Protein AF-A0A9D1K4B2-F1 (afdb_monomer)

pLDDT: mean 87.62, std 13.13, range [37.69, 97.94]

Mean predicted aligned error: 6.3 Å

Radius of gyration: 16.1 Å; Cα contacts (8 Å, |Δi|>4): 7; chains: 1; bounding box: 29×40×34 Å

Foldseek 3Di:
DDPVVCVVPDDDDDDDDPDQDDVVVVVVVVVVVLPDDDVPPPSPDDDDDDRDPVVVVVVVPPDDPPPD

Structure (mmCIF, N/CA/C/O backbone):
data_AF-A0A9D1K4B2-F1
#
_entry.id   AF-A0A9D1K4B2-F1
#
loop_
_atom_site.group_PDB
_atom_site.id
_atom_site.type_symbol
_atom_site.label_atom_id
_atom_site.label_alt_id
_atom_site.label_comp_id
_atom_site.label_asym_id
_atom_site.label_entity_id
_atom_site.label_seq_id
_atom_site.pdbx_PDB_ins_code
_atom_site.Cartn_x
_atom_site.Cartn_y
_atom_site.Cartn_z
_atom_site.occupancy
_atom_site.B_iso_or_equiv
_atom_site.auth_seq_id
_atom_site.auth_comp_id
_atom_site.auth_asym_id
_atom_site.auth_atom_id
_atom_site.pdbx_PDB_model_num
ATOM 1 N N . MET A 1 1 ? -1.730 -17.022 2.586 1.00 78.00 1 MET A N 1
ATOM 2 C CA . MET A 1 1 ? -2.429 -17.266 1.316 1.00 78.00 1 MET A CA 1
ATOM 3 C C . MET A 1 1 ? -1.389 -17.222 0.224 1.00 78.00 1 MET A C 1
ATOM 5 O O . MET A 1 1 ? -0.503 -16.367 0.286 1.00 78.00 1 MET A O 1
ATOM 9 N N . GLU A 1 2 ? -1.486 -18.145 -0.715 1.00 95.62 2 GLU A N 1
ATOM 10 C CA . GLU A 1 2 ? -0.591 -18.196 -1.869 1.00 95.62 2 GLU A CA 1
ATOM 11 C C . GLU A 1 2 ? -1.014 -17.169 -2.930 1.00 95.62 2 GLU A C 1
ATOM 13 O O . GLU A 1 2 ? -2.142 -16.674 -2.916 1.00 95.62 2 GLU A O 1
ATOM 18 N N . LEU A 1 3 ? -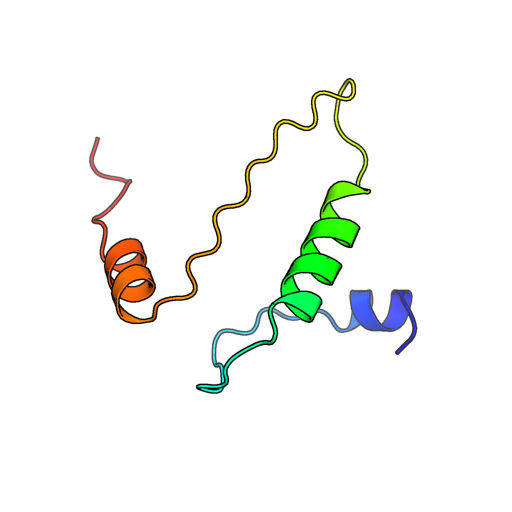0.114 -16.813 -3.852 1.00 94.38 3 LEU A N 1
ATOM 19 C CA . LEU A 1 3 ? -0.347 -15.721 -4.809 1.00 94.38 3 LEU A CA 1
ATOM 20 C C . LEU A 1 3 ? -1.643 -15.893 -5.619 1.00 94.38 3 LEU A C 1
ATOM 22 O O . LEU A 1 3 ? -2.432 -14.956 -5.710 1.00 94.38 3 LEU A O 1
ATOM 26 N N . TYR A 1 4 ? -1.867 -17.074 -6.196 1.00 97.50 4 TYR A N 1
ATOM 27 C CA . TYR A 1 4 ? -3.039 -17.324 -7.040 1.00 97.50 4 TYR A CA 1
ATOM 28 C C . TYR A 1 4 ? -4.346 -17.305 -6.242 1.00 97.50 4 TYR A C 1
ATOM 30 O O . TYR A 1 4 ? -5.318 -16.699 -6.674 1.00 97.50 4 TYR A O 1
ATOM 38 N N . GLU A 1 5 ? -4.333 -17.833 -5.019 1.00 97.94 5 GLU A N 1
ATOM 39 C CA . GLU A 1 5 ? -5.478 -17.762 -4.106 1.00 97.94 5 GLU A CA 1
ATOM 40 C C . GLU A 1 5 ? -5.847 -16.306 -3.767 1.00 97.94 5 GLU A C 1
ATOM 42 O O . GLU A 1 5 ? -7.027 -15.963 -3.680 1.00 97.94 5 GLU A O 1
ATOM 47 N N . ALA A 1 6 ? -4.851 -15.427 -3.606 1.00 96.06 6 ALA A N 1
ATOM 48 C CA . ALA A 1 6 ? -5.082 -14.000 -3.376 1.00 96.06 6 ALA A CA 1
ATOM 49 C C . ALA A 1 6 ? -5.756 -13.309 -4.563 1.00 96.06 6 ALA A C 1
ATOM 51 O O . ALA A 1 6 ? -6.605 -12.435 -4.372 1.00 96.06 6 ALA A O 1
ATOM 52 N N . ILE A 1 7 ? -5.351 -13.686 -5.777 1.00 96.25 7 ILE A N 1
ATOM 53 C CA . ILE A 1 7 ? -5.882 -13.135 -7.023 1.00 96.25 7 ILE A CA 1
ATOM 54 C C . ILE A 1 7 ? -7.338 -13.571 -7.201 1.00 96.25 7 ILE A C 1
ATOM 56 O O . ILE A 1 7 ? -8.197 -12.714 -7.422 1.00 96.25 7 ILE A O 1
ATOM 60 N N . ASP A 1 8 ? -7.621 -14.862 -7.025 1.00 97.44 8 ASP A N 1
ATOM 61 C CA . ASP A 1 8 ? -8.956 -15.435 -7.224 1.00 97.44 8 ASP A CA 1
ATOM 62 C C . ASP A 1 8 ? -9.974 -14.919 -6.195 1.00 97.44 8 ASP A C 1
ATOM 64 O O . ASP A 1 8 ? -11.138 -14.688 -6.520 1.00 97.44 8 ASP A O 1
ATOM 68 N N . ASN A 1 9 ? -9.534 -14.654 -4.961 1.00 97.31 9 ASN A N 1
ATOM 69 C CA . ASN A 1 9 ? -10.396 -14.137 -3.893 1.00 97.31 9 ASN A CA 1
ATOM 70 C C . ASN A 1 9 ? -10.518 -12.600 -3.864 1.00 97.31 9 ASN A C 1
ATOM 72 O O . ASN A 1 9 ? -11.170 -12.040 -2.971 1.00 97.31 9 ASN A O 1
ATOM 76 N N . ARG A 1 10 ? -9.893 -11.877 -4.803 1.00 96.25 10 ARG A N 1
ATOM 77 C CA . ARG A 1 10 ? -9.905 -10.408 -4.808 1.00 96.25 10 ARG A CA 1
ATOM 78 C C . ARG A 1 10 ? -11.321 -9.871 -5.049 1.00 96.25 10 ARG A C 1
ATOM 80 O O . ARG A 1 10 ? -11.896 -10.022 -6.124 1.00 96.25 10 ARG A O 1
ATOM 87 N N . ARG A 1 11 ? -11.830 -9.098 -4.088 1.00 97.06 11 ARG A N 1
ATOM 88 C CA . ARG A 1 11 ? -13.111 -8.374 -4.173 1.00 97.06 11 ARG A CA 1
ATOM 89 C C . ARG A 1 11 ? -12.945 -6.883 -3.902 1.00 97.06 11 ARG A C 1
ATOM 91 O O . ARG A 1 11 ? -12.030 -6.472 -3.194 1.00 97.06 11 ARG A O 1
ATOM 98 N N . THR A 1 12 ? -13.847 -6.070 -4.444 1.00 97.38 12 THR A N 1
ATOM 99 C CA . THR A 1 12 ? -13.915 -4.640 -4.114 1.00 97.38 12 THR A CA 1
ATOM 100 C C . THR A 1 12 ? -14.551 -4.468 -2.736 1.00 97.38 12 THR A C 1
ATOM 102 O O . THR A 1 12 ? -15.697 -4.864 -2.537 1.00 97.38 12 THR A O 1
ATOM 105 N N . VAL A 1 13 ? -13.821 -3.866 -1.798 1.00 96.44 13 VAL A N 1
ATOM 106 C CA . VAL A 1 13 ? -14.295 -3.545 -0.441 1.00 96.44 13 VAL A CA 1
ATOM 107 C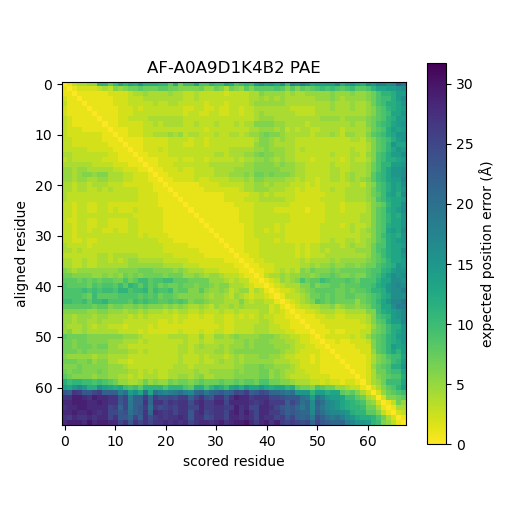 C . VAL A 1 13 ? -14.603 -2.049 -0.369 1.00 96.44 13 VAL A C 1
ATOM 109 O O . VAL A 1 13 ? -13.848 -1.247 -0.914 1.00 96.44 13 VAL A O 1
ATOM 112 N N . ARG A 1 14 ? -15.731 -1.679 0.248 1.00 95.06 14 ARG A N 1
ATOM 113 C CA . ARG A 1 14 ? -16.177 -0.278 0.404 1.00 95.06 14 ARG A CA 1
ATOM 114 C C . ARG A 1 14 ? -16.489 0.119 1.848 1.00 95.06 14 ARG A C 1
ATOM 116 O O . ARG A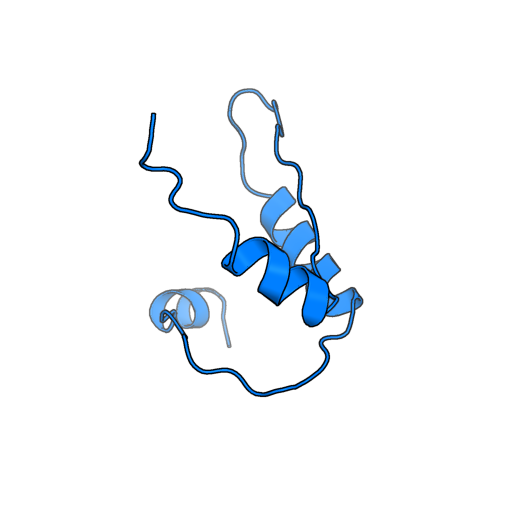 1 14 ? -16.725 1.292 2.098 1.00 95.06 14 ARG A O 1
ATOM 123 N N . ASP A 1 15 ? -16.481 -0.844 2.762 1.00 95.88 15 ASP A N 1
ATOM 124 C CA . ASP A 1 15 ? -16.682 -0.635 4.191 1.00 95.88 15 ASP A CA 1
ATOM 125 C C . ASP A 1 15 ? -15.387 -1.013 4.919 1.00 95.88 15 ASP A C 1
ATOM 127 O O . ASP A 1 15 ? -14.829 -2.087 4.669 1.00 95.88 15 ASP A O 1
ATOM 131 N N . PHE A 1 16 ? -14.865 -0.098 5.734 1.00 92.50 16 PHE A N 1
ATOM 132 C CA . PHE A 1 16 ? -13.529 -0.181 6.323 1.00 92.50 16 PHE A CA 1
ATOM 133 C C . PHE A 1 16 ? -13.561 0.214 7.798 1.00 92.50 16 PHE A C 1
ATOM 135 O O . PHE A 1 16 ? -14.234 1.165 8.187 1.00 92.50 16 PHE A O 1
ATOM 142 N N . GLU A 1 17 ? -12.759 -0.471 8.608 1.00 94.75 17 GLU A N 1
ATOM 143 C CA . GLU A 1 17 ? -12.538 -0.106 10.008 1.00 94.75 17 GLU A CA 1
ATOM 144 C C . GLU A 1 17 ? -11.767 1.223 10.130 1.00 94.75 17 GLU A C 1
ATOM 146 O O . GLU A 1 17 ? -10.882 1.517 9.320 1.00 94.75 17 GLU A O 1
ATOM 151 N N . ASP A 1 18 ? -12.033 2.004 11.186 1.00 91.69 18 ASP A N 1
ATOM 152 C CA . ASP A 1 18 ? -11.286 3.236 11.506 1.00 91.69 18 ASP A CA 1
ATOM 153 C C . ASP A 1 18 ? -9.941 2.901 12.180 1.00 91.69 18 ASP A C 1
ATOM 155 O O . ASP A 1 18 ? -9.700 3.199 13.351 1.00 91.69 18 ASP A O 1
ATOM 159 N N . LYS A 1 19 ? -9.072 2.203 11.439 1.00 92.00 19 LYS A N 1
ATOM 160 C CA . LYS A 1 19 ? -7.770 1.719 11.908 1.00 92.00 19 LYS A CA 1
ATOM 161 C C . LYS A 1 19 ? -6.623 2.386 11.155 1.00 92.00 19 LYS A C 1
ATOM 163 O O . LYS A 1 19 ? -6.582 2.400 9.926 1.00 92.00 19 LYS A O 1
ATOM 168 N N . ILE A 1 20 ? -5.638 2.870 11.910 1.00 90.56 20 ILE A N 1
ATOM 169 C CA . ILE A 1 20 ? -4.389 3.396 11.350 1.00 90.56 20 ILE A CA 1
ATOM 170 C C . ILE A 1 20 ? -3.572 2.242 10.757 1.00 90.56 20 ILE A C 1
ATOM 172 O O . ILE A 1 20 ? -3.371 1.208 11.398 1.00 90.56 20 ILE A O 1
ATOM 176 N N . ILE A 1 21 ? -3.069 2.439 9.538 1.00 92.62 21 ILE A N 1
ATOM 177 C CA . ILE A 1 21 ? -2.181 1.496 8.856 1.00 92.62 21 ILE A CA 1
ATOM 178 C C . ILE A 1 21 ? -0.732 1.954 9.017 1.00 92.62 21 ILE A C 1
ATOM 180 O O . ILE A 1 21 ? -0.405 3.114 8.769 1.00 92.62 21 ILE A O 1
ATOM 184 N N . ASP A 1 22 ? 0.146 1.033 9.415 1.00 95.25 22 ASP A N 1
ATOM 185 C CA . ASP A 1 22 ? 1.580 1.298 9.516 1.00 95.25 22 ASP A CA 1
ATOM 186 C C . ASP A 1 22 ? 2.168 1.645 8.138 1.00 95.25 22 ASP A C 1
ATOM 188 O O . ASP A 1 22 ? 1.918 0.967 7.135 1.00 95.25 22 ASP A O 1
ATOM 192 N N . MET A 1 23 ? 2.995 2.689 8.087 1.00 94.06 23 MET A N 1
ATOM 193 C CA . MET A 1 23 ? 3.599 3.175 6.847 1.00 94.06 23 MET A CA 1
ATOM 194 C C . MET A 1 23 ? 4.462 2.114 6.140 1.00 94.06 23 MET A C 1
ATOM 196 O O . MET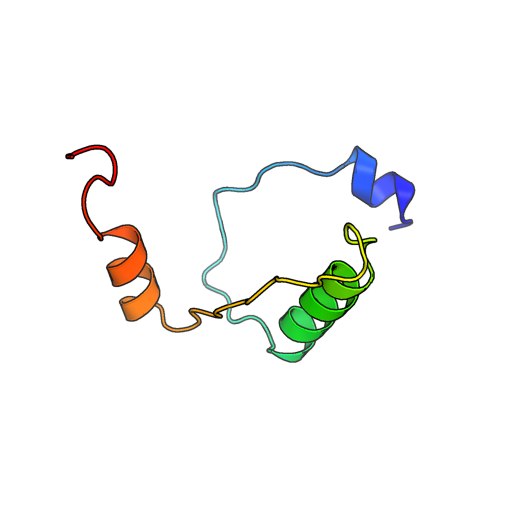 A 1 23 ? 4.601 2.143 4.916 1.00 94.06 23 MET A O 1
ATOM 200 N N . ASN A 1 24 ? 5.022 1.143 6.862 1.00 97.06 24 ASN A N 1
ATOM 201 C CA . ASN A 1 24 ? 5.778 0.036 6.274 1.00 97.06 24 ASN A CA 1
ATOM 202 C C . ASN A 1 24 ? 4.897 -0.878 5.414 1.00 97.06 24 ASN A C 1
ATOM 204 O O . ASN A 1 24 ? 5.355 -1.380 4.385 1.00 97.06 24 ASN A O 1
ATOM 208 N N . ILE A 1 25 ? 3.625 -1.055 5.786 1.00 96.69 25 ILE A N 1
ATOM 209 C CA . ILE A 1 25 ? 2.656 -1.805 4.976 1.00 96.69 25 ILE A CA 1
ATOM 210 C C . ILE A 1 25 ? 2.412 -1.057 3.662 1.00 96.69 25 ILE A C 1
ATOM 212 O O . ILE A 1 25 ? 2.497 -1.657 2.590 1.00 96.69 25 ILE A O 1
ATOM 216 N N . ILE A 1 26 ? 2.200 0.260 3.732 1.00 95.56 26 ILE A N 1
ATOM 217 C CA . ILE A 1 26 ? 2.000 1.113 2.550 1.00 95.56 26 ILE A CA 1
ATOM 218 C C . ILE A 1 26 ? 3.222 1.060 1.624 1.00 95.56 26 ILE A C 1
ATOM 220 O O . ILE A 1 26 ? 3.089 0.792 0.430 1.00 95.56 26 ILE A O 1
ATOM 224 N N . LYS A 1 27 ? 4.432 1.218 2.173 1.00 95.44 27 LYS A N 1
ATOM 225 C CA . LYS A 1 27 ? 5.690 1.120 1.411 1.00 95.44 27 LYS A CA 1
ATOM 226 C C . LYS A 1 27 ? 5.858 -0.237 0.730 1.00 95.44 27 LYS A C 1
ATOM 228 O O . LYS A 1 27 ? 6.304 -0.293 -0.416 1.00 95.44 27 LYS A O 1
ATOM 233 N N . ARG A 1 28 ? 5.484 -1.331 1.401 1.00 96.75 28 ARG A N 1
ATOM 234 C CA . ARG A 1 28 ? 5.531 -2.682 0.822 1.00 96.75 28 ARG A CA 1
ATOM 235 C C . ARG A 1 28 ? 4.587 -2.817 -0.378 1.00 96.75 28 ARG A C 1
ATOM 237 O O . ARG A 1 28 ? 4.986 -3.410 -1.378 1.00 96.75 28 ARG A 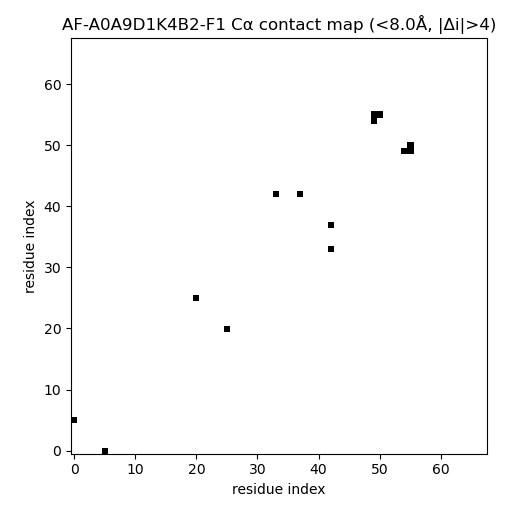O 1
ATOM 244 N N . ILE A 1 29 ? 3.380 -2.254 -0.300 1.00 95.56 29 ILE A N 1
ATOM 245 C CA . ILE A 1 29 ? 2.409 -2.252 -1.409 1.00 95.56 29 ILE A CA 1
ATOM 246 C C . ILE A 1 29 ? 2.957 -1.452 -2.596 1.00 95.56 29 ILE A C 1
ATOM 248 O O . ILE A 1 29 ? 2.992 -1.964 -3.714 1.00 95.56 29 ILE A O 1
ATOM 252 N N . LEU A 1 30 ? 3.457 -0.238 -2.350 1.00 94.69 30 LEU A N 1
ATOM 253 C CA . LEU A 1 30 ? 4.045 0.605 -3.396 1.00 94.69 30 LEU A CA 1
ATOM 254 C C . LEU A 1 30 ? 5.249 -0.071 -4.062 1.00 94.69 30 LEU A C 1
ATOM 256 O O . LEU A 1 30 ? 5.346 -0.095 -5.285 1.00 94.69 30 LEU A O 1
ATOM 260 N N . SER A 1 31 ? 6.133 -0.692 -3.275 1.00 94.25 31 SER A N 1
ATOM 261 C CA . SER A 1 31 ? 7.280 -1.440 -3.800 1.00 94.25 31 SER A CA 1
ATOM 262 C C . SER A 1 31 ? 6.859 -2.607 -4.698 1.00 94.25 31 SER A C 1
ATOM 264 O O . SER A 1 31 ? 7.524 -2.872 -5.697 1.00 94.25 31 SER A O 1
ATOM 266 N N . ALA A 1 32 ? 5.761 -3.298 -4.375 1.00 93.44 32 ALA A N 1
ATOM 267 C CA . ALA A 1 32 ? 5.218 -4.347 -5.233 1.00 93.44 32 ALA A CA 1
ATOM 268 C C . ALA A 1 32 ? 4.650 -3.773 -6.542 1.00 93.44 32 ALA A C 1
ATOM 270 O O . ALA A 1 32 ? 4.958 -4.298 -7.610 1.00 93.44 32 ALA A O 1
ATOM 271 N N . GLY A 1 33 ? 3.897 -2.669 -6.473 1.00 91.19 33 GLY A N 1
ATOM 272 C CA . GLY A 1 33 ? 3.353 -1.987 -7.652 1.00 91.19 33 GLY A CA 1
ATOM 273 C C . GLY A 1 33 ? 4.443 -1.484 -8.602 1.00 91.19 33 GLY A C 1
ATOM 274 O O . GLY A 1 33 ? 4.385 -1.747 -9.797 1.00 91.19 33 GLY A O 1
ATOM 275 N N . LEU A 1 34 ? 5.499 -0.863 -8.070 1.00 91.00 34 LEU A N 1
ATOM 276 C CA . LEU A 1 34 ? 6.633 -0.336 -8.847 1.00 91.00 34 LEU A CA 1
ATOM 277 C C . LEU A 1 34 ? 7.458 -1.409 -9.585 1.00 91.00 34 LEU A C 1
ATOM 279 O O . LEU A 1 34 ? 8.265 -1.072 -10.455 1.00 91.00 34 LEU A O 1
ATOM 283 N N . LYS A 1 35 ? 7.284 -2.694 -9.247 1.00 90.88 35 LYS A N 1
ATOM 284 C CA . LYS A 1 35 ? 7.908 -3.823 -9.960 1.00 90.88 35 LYS A CA 1
ATOM 285 C C . LYS A 1 35 ? 7.135 -4.244 -11.209 1.00 90.88 35 LYS A C 1
ATOM 287 O O . LYS A 1 35 ? 7.653 -5.054 -11.974 1.00 90.88 35 LYS A O 1
ATOM 292 N N . ALA A 1 36 ? 5.921 -3.734 -11.415 1.00 91.12 36 ALA A N 1
ATOM 293 C CA . ALA A 1 36 ? 5.159 -4.020 -12.620 1.00 91.12 36 ALA A CA 1
ATOM 294 C C . ALA A 1 36 ? 5.886 -3.484 -13.872 1.00 91.12 36 ALA A C 1
ATOM 296 O O . ALA A 1 36 ? 6.586 -2.466 -13.798 1.00 91.12 36 ALA A O 1
ATOM 297 N N . PRO A 1 37 ? 5.756 -4.165 -15.025 1.00 91.25 37 PRO A N 1
ATOM 298 C CA . PRO A 1 37 ? 6.344 -3.689 -16.269 1.00 91.25 37 PRO A CA 1
ATOM 299 C C . PRO A 1 37 ? 5.732 -2.340 -16.661 1.00 91.25 37 PRO A C 1
ATOM 301 O O . PRO A 1 37 ? 4.552 -2.083 -16.426 1.00 91.25 37 PRO A O 1
ATOM 304 N N . THR A 1 38 ? 6.537 -1.482 -17.282 1.00 91.44 38 THR A N 1
ATOM 305 C CA . THR A 1 38 ? 6.092 -0.178 -17.791 1.00 91.44 38 THR A CA 1
ATOM 306 C C . THR A 1 38 ? 6.481 -0.059 -19.254 1.00 91.44 38 THR A C 1
ATOM 308 O O . THR A 1 38 ? 7.512 -0.598 -19.662 1.00 91.44 38 THR A O 1
ATOM 311 N N . ASN A 1 39 ? 5.644 0.609 -20.051 1.00 89.81 39 ASN A N 1
ATOM 312 C CA . ASN A 1 39 ? 5.980 0.903 -21.438 1.00 89.81 39 ASN A CA 1
ATOM 313 C C . ASN A 1 39 ? 7.282 1.715 -21.475 1.00 89.81 39 ASN A C 1
ATOM 315 O O . ASN A 1 39 ? 7.418 2.683 -20.728 1.00 89.81 39 ASN A O 1
ATOM 319 N N . ASP A 1 40 ? 8.234 1.258 -22.286 1.00 89.50 40 ASP A N 1
ATOM 320 C CA . ASP A 1 40 ? 9.506 1.936 -22.551 1.00 89.50 40 ASP A CA 1
ATOM 321 C C . ASP A 1 40 ? 10.273 2.416 -21.301 1.00 89.50 40 ASP A C 1
ATOM 323 O O . ASP A 1 40 ? 10.950 3.436 -21.308 1.00 89.50 40 ASP A O 1
ATOM 327 N N . HIS A 1 41 ? 10.143 1.701 -20.177 1.00 83.94 41 HIS A N 1
ATOM 328 C CA . HIS A 1 41 ? 10.744 2.087 -18.891 1.00 83.94 41 HIS A CA 1
ATOM 329 C C . HIS A 1 41 ? 10.364 3.492 -18.385 1.00 83.94 41 HIS A C 1
ATOM 331 O O . HIS A 1 41 ? 11.014 3.993 -17.465 1.00 83.94 41 HIS A O 1
ATOM 337 N N . LEU A 1 42 ? 9.297 4.101 -18.914 1.00 86.94 42 LEU A N 1
ATOM 338 C CA . LEU A 1 42 ? 8.897 5.473 -18.594 1.00 86.94 42 LEU A CA 1
ATOM 339 C C . LEU A 1 42 ? 8.628 5.680 -17.101 1.00 86.94 42 LEU A C 1
ATOM 341 O O . LEU A 1 42 ? 8.868 6.769 -16.586 1.00 86.94 42 LEU A O 1
ATOM 345 N N . ARG A 1 43 ? 8.137 4.639 -16.405 1.00 84.31 43 ARG A N 1
ATOM 346 C CA . ARG A 1 43 ? 7.878 4.636 -14.950 1.00 84.31 43 ARG A CA 1
ATOM 347 C C . ARG A 1 43 ? 7.181 5.911 -14.454 1.00 84.31 43 ARG A C 1
ATOM 349 O O . ARG A 1 43 ? 7.433 6.357 -13.339 1.00 84.31 43 ARG A O 1
ATOM 356 N N . SER A 1 44 ? 6.303 6.487 -15.274 1.00 84.06 44 SER A N 1
ATOM 357 C CA . SER A 1 44 ? 5.637 7.767 -15.013 1.00 84.06 44 SER A CA 1
ATOM 358 C C . SER A 1 44 ? 4.477 7.598 -14.030 1.00 84.06 44 SER A C 1
ATOM 360 O O . SER A 1 44 ? 3.323 7.864 -14.357 1.00 84.06 44 SER A O 1
ATOM 362 N N . TRP A 1 45 ? 4.775 7.082 -12.838 1.00 85.38 45 TRP A N 1
ATOM 363 C CA . TRP A 1 45 ? 3.823 6.929 -11.747 1.00 85.38 45 TRP A CA 1
ATOM 364 C C . TRP A 1 45 ? 4.267 7.775 -10.569 1.00 85.38 45 TRP A C 1
ATOM 366 O O . TRP A 1 45 ? 5.354 7.589 -10.024 1.00 85.38 45 TRP A O 1
ATOM 376 N N . GLU A 1 46 ? 3.377 8.655 -10.141 1.00 87.81 46 GLU A N 1
ATOM 377 C CA . GLU A 1 46 ? 3.520 9.409 -8.909 1.00 87.81 46 GLU A CA 1
ATOM 378 C C . GLU A 1 46 ? 2.429 8.959 -7.944 1.00 87.81 46 GLU A C 1
ATOM 380 O O . GLU A 1 46 ? 1.258 8.840 -8.307 1.00 87.81 46 GLU A O 1
ATOM 385 N N . PHE A 1 47 ? 2.823 8.675 -6.705 1.00 90.12 47 PHE A N 1
ATOM 386 C CA . PHE A 1 47 ? 1.900 8.256 -5.660 1.00 90.12 47 PHE A CA 1
ATOM 387 C C . PHE A 1 47 ? 1.853 9.327 -4.578 1.00 90.12 47 PHE A C 1
ATOM 389 O O . PHE A 1 47 ? 2.857 9.598 -3.919 1.00 90.12 47 PHE A O 1
ATOM 396 N N . VAL A 1 48 ? 0.668 9.895 -4.361 1.00 91.62 48 VAL A N 1
ATOM 397 C CA . VAL A 1 48 ? 0.398 10.827 -3.263 1.00 91.62 48 VAL A CA 1
ATOM 398 C C . VAL A 1 48 ? -0.377 10.089 -2.178 1.00 91.62 48 VAL A C 1
ATOM 400 O O . VAL A 1 48 ? -1.464 9.567 -2.418 1.00 91.62 48 VAL A O 1
ATOM 403 N N . ILE A 1 49 ? 0.185 10.033 -0.970 1.00 92.06 49 ILE A N 1
ATOM 404 C CA . ILE A 1 49 ?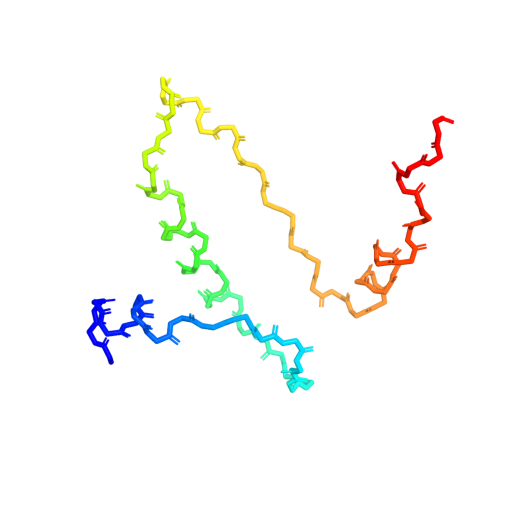 -0.453 9.379 0.176 1.00 92.06 49 ILE A CA 1
ATOM 405 C C . ILE A 1 49 ? -1.212 10.432 0.985 1.00 92.06 49 ILE A C 1
ATOM 407 O O . ILE A 1 49 ? -0.603 11.293 1.619 1.00 92.06 49 ILE A O 1
ATOM 411 N N . VAL A 1 50 ? -2.541 10.322 1.019 1.00 92.19 50 VAL A N 1
ATOM 412 C CA . VAL A 1 50 ? -3.408 11.166 1.854 1.00 92.19 50 VAL A CA 1
ATOM 413 C C . VAL A 1 50 ? -3.773 10.401 3.125 1.00 92.19 50 VAL A C 1
ATOM 415 O O . VAL A 1 50 ? -4.733 9.632 3.152 1.00 92.19 50 VAL A O 1
ATOM 418 N N . ASN A 1 51 ? -2.963 10.570 4.174 1.00 88.88 51 ASN A N 1
ATOM 419 C CA . ASN A 1 51 ? -3.132 9.836 5.436 1.00 88.88 51 ASN A CA 1
ATOM 420 C C . ASN A 1 51 ? -3.952 10.596 6.494 1.00 88.88 51 ASN A C 1
ATOM 422 O O . ASN A 1 51 ? -4.366 10.012 7.491 1.00 88.88 51 ASN A O 1
ATOM 426 N N . ASP A 1 52 ? -4.194 11.892 6.294 1.00 89.50 52 ASP A N 1
ATOM 427 C CA . ASP A 1 52 ? -5.025 12.680 7.200 1.00 89.50 52 ASP A CA 1
ATOM 428 C C . ASP A 1 52 ? -6.517 12.546 6.845 1.00 89.50 52 ASP A C 1
ATOM 430 O O . ASP A 1 52 ? -6.912 12.613 5.678 1.00 89.50 52 ASP A O 1
ATOM 434 N N . LYS A 1 53 ? -7.362 12.352 7.865 1.00 86.00 53 LYS A N 1
ATOM 435 C CA . LYS A 1 53 ? -8.806 12.126 7.693 1.00 86.00 53 LYS A CA 1
ATOM 436 C C . LYS A 1 53 ? -9.521 13.370 7.160 1.00 86.00 53 LYS A C 1
ATOM 438 O O . LYS A 1 53 ? -10.437 13.217 6.354 1.00 86.00 53 LYS A 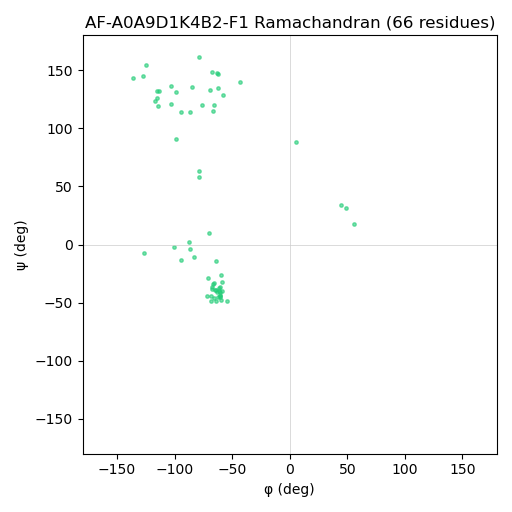O 1
ATOM 443 N N . LYS A 1 54 ? -9.110 14.577 7.571 1.00 89.62 54 LYS A N 1
ATOM 444 C CA . LYS A 1 54 ? -9.698 15.835 7.083 1.00 89.62 54 LYS A CA 1
ATOM 445 C C . LYS A 1 54 ? -9.284 16.091 5.639 1.00 89.62 54 LYS A C 1
ATOM 447 O O . LYS A 1 54 ? -10.148 16.390 4.819 1.00 89.62 54 LYS A O 1
ATOM 452 N N . GLU A 1 55 ? -8.009 15.892 5.312 1.00 91.00 55 GLU A N 1
ATOM 453 C CA . GLU A 1 55 ? -7.518 16.011 3.936 1.00 91.00 55 GLU A CA 1
ATOM 454 C C . GLU A 1 55 ? -8.186 14.998 3.008 1.00 91.00 55 GLU A C 1
ATOM 456 O O . GLU A 1 55 ? -8.577 15.348 1.897 1.00 91.00 55 GLU A O 1
ATOM 461 N N . ARG A 1 56 ? -8.407 13.763 3.469 1.00 89.06 56 ARG A N 1
ATOM 462 C CA . ARG A 1 56 ? -9.1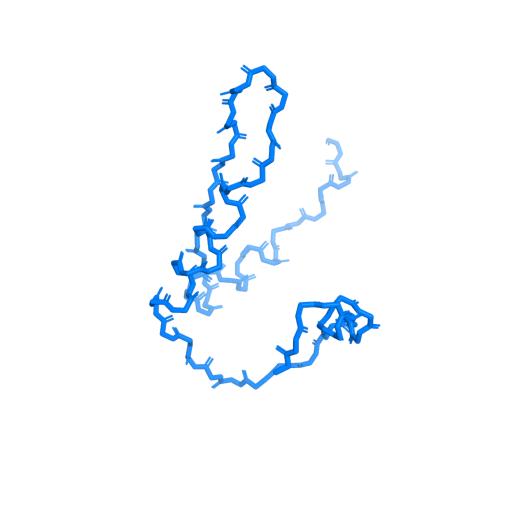41 12.760 2.688 1.00 89.06 56 ARG A CA 1
ATOM 463 C C . ARG A 1 56 ? -10.576 13.198 2.410 1.00 89.06 56 ARG A C 1
ATOM 465 O O . ARG A 1 56 ? -11.014 13.098 1.269 1.00 89.06 56 ARG A O 1
ATOM 472 N N . SER A 1 57 ? -11.289 13.718 3.411 1.00 87.56 57 SER A N 1
ATOM 473 C CA . SER A 1 57 ? -12.622 14.290 3.193 1.00 87.56 57 SER A CA 1
ATOM 474 C C . SER A 1 57 ? -12.577 15.465 2.217 1.00 87.56 57 SER A C 1
ATOM 476 O O . SER A 1 57 ? -13.422 15.545 1.336 1.00 87.56 57 SER A O 1
ATOM 478 N N . ARG A 1 58 ? -11.572 16.345 2.313 1.00 90.06 58 ARG A N 1
ATOM 479 C CA . ARG A 1 58 ? -11.397 17.468 1.382 1.00 90.06 58 ARG A CA 1
ATOM 480 C C . ARG A 1 58 ? -11.200 16.996 -0.060 1.00 90.06 58 ARG A C 1
ATOM 482 O O . ARG A 1 58 ? -11.838 17.543 -0.946 1.00 90.06 58 ARG A O 1
ATOM 489 N N . VAL A 1 59 ? -10.362 15.981 -0.286 1.00 88.56 59 VAL A N 1
ATOM 490 C CA . VAL A 1 59 ? -10.126 15.402 -1.622 1.00 88.56 59 VAL A CA 1
ATOM 491 C C . VAL A 1 59 ? -11.383 14.730 -2.176 1.00 88.56 59 VAL A C 1
ATOM 493 O O . VAL A 1 59 ? -11.667 14.871 -3.358 1.00 88.56 59 VAL A O 1
ATOM 496 N N . LEU A 1 60 ? -12.153 14.035 -1.335 1.00 83.00 60 LEU A N 1
ATOM 497 C CA . LEU A 1 60 ? -13.416 13.407 -1.743 1.00 83.00 60 LEU A CA 1
ATOM 498 C C . LEU A 1 60 ? -14.532 14.423 -2.024 1.00 83.00 60 LEU A C 1
ATOM 500 O O . LEU A 1 60 ? -15.416 14.140 -2.823 1.00 83.00 60 LEU A O 1
ATOM 504 N N . ASN A 1 61 ? -14.493 15.580 -1.363 1.00 77.69 61 ASN A N 1
ATOM 505 C CA . ASN A 1 61 ? -15.468 16.658 -1.525 1.00 77.69 61 ASN A CA 1
ATOM 506 C C . ASN A 1 61 ? -15.128 17.619 -2.673 1.00 77.69 61 ASN A C 1
ATOM 508 O O . ASN A 1 61 ? -15.902 18.544 -2.910 1.00 77.69 61 ASN A O 1
ATOM 512 N N . LEU A 1 62 ? -13.980 17.460 -3.347 1.00 58.59 62 LEU A N 1
ATOM 513 C CA . LEU A 1 62 ? -13.666 18.276 -4.516 1.00 58.59 62 LEU A CA 1
ATOM 514 C C . LEU A 1 62 ? -14.651 17.927 -5.638 1.00 58.59 62 LEU A C 1
ATOM 516 O O . LEU A 1 62 ? -14.719 16.795 -6.110 1.00 58.59 62 LEU A O 1
ATOM 520 N N . GLU A 1 63 ? -15.447 18.942 -5.951 1.00 56.41 63 GLU A N 1
ATOM 521 C CA . GLU A 1 63 ? -16.586 19.008 -6.853 1.00 56.41 63 GLU A CA 1
ATOM 522 C C . GLU A 1 63 ? -16.381 18.288 -8.193 1.00 56.41 63 GLU A C 1
ATOM 524 O O . GLU A 1 63 ? -15.324 18.347 -8.815 1.00 56.41 63 GLU A O 1
ATOM 529 N N . ASP A 1 64 ? -17.453 17.616 -8.608 1.00 54.53 64 ASP A N 1
ATOM 530 C CA . ASP A 1 64 ? -17.837 17.233 -9.965 1.00 54.53 64 ASP A CA 1
ATOM 531 C C . ASP A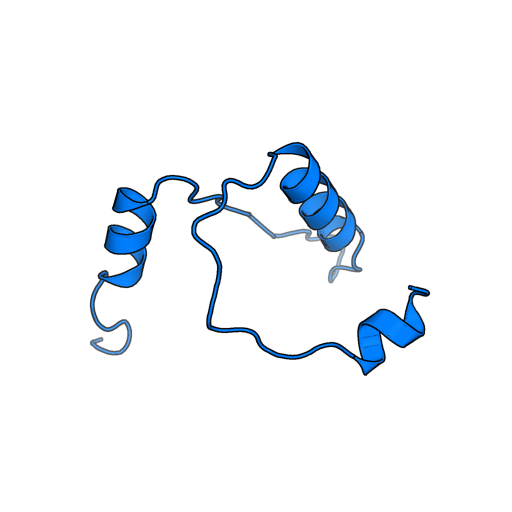 1 64 ? -16.821 17.544 -11.090 1.00 54.53 64 ASP A C 1
ATOM 533 O O . ASP A 1 64 ? -16.898 18.561 -11.778 1.00 54.53 64 ASP A O 1
ATOM 537 N N . MET A 1 65 ? -15.896 16.609 -11.343 1.00 49.72 65 MET A N 1
ATOM 538 C CA . MET A 1 65 ? -14.942 16.683 -12.465 1.00 49.72 65 MET A CA 1
ATOM 539 C C . MET A 1 65 ? -15.601 16.485 -13.848 1.00 49.72 65 MET A C 1
ATOM 541 O O . MET A 1 65 ? -14.899 16.293 -14.841 1.00 49.72 65 MET A O 1
ATOM 545 N N . THR A 1 66 ? -16.939 16.482 -13.919 1.00 49.91 66 THR A N 1
ATOM 546 C CA . THR A 1 66 ? -17.711 16.457 -15.172 1.00 49.91 66 THR A CA 1
ATOM 547 C C . THR A 1 66 ? -18.244 17.824 -15.592 1.00 49.91 66 THR A C 1
ATOM 549 O O . THR A 1 66 ? -18.831 17.927 -16.670 1.00 49.91 66 THR A O 1
ATOM 552 N N . ASN A 1 67 ? -18.006 18.875 -14.802 1.00 37.69 67 ASN A N 1
ATOM 553 C CA . ASN A 1 67 ? -18.317 20.235 -15.222 1.00 37.69 67 ASN A CA 1
ATOM 554 C C . ASN A 1 67 ? -17.117 20.809 -16.012 1.00 37.69 67 ASN A C 1
ATOM 556 O O . ASN A 1 67 ? -16.033 20.909 -15.433 1.00 37.69 67 ASN A O 1
ATOM 560 N N . PRO A 1 68 ? -17.269 21.089 -17.323 1.00 54.31 68 PRO A N 1
ATOM 561 C CA . PRO A 1 68 ? -16.177 21.533 -18.192 1.00 54.31 68 PRO A CA 1
ATOM 562 C C . PRO A 1 68 ? -15.628 22.922 -17.849 1.00 54.31 68 PRO A C 1
ATOM 564 O O . PRO A 1 68 ? -16.381 23.754 -17.292 1.00 54.31 68 PRO A O 1
#

Solvent-accessible surface area (backbone atoms only — not comparable to full-atom values): 4812 Å² total; per-residue (Å²): 132,56,75,66,60,52,59,75,67,64,71,94,81,89,80,78,78,102,66,90,76,62,67,66,60,55,52,53,53,50,58,56,57,72,67,54,90,52,75,90,73,62,68,89,72,85,86,84,86,75,83,47,71,67,60,42,50,51,62,70,64,58,69,71,89,81,67,130

Sequence (68 aa):
MELYEAIDNRRTVRDFEDKIIDMNIIKRILSAGLKAPTNDHLRSWEFVIVNDKKERSRVLNLEDMTNP

Organism: NCBI:txid2840915

InterPro domains:
  IPR000415 Nitroreductase-like [G3DSA:3.40.109.10] (1-67)
  IPR000415 Nitroreductase-like [SSF55469] (1-61)
  IPR029479 Nitroreductase [PF00881] (7-61)

Secondary structure (DSSP, 8-state):
--HHHHHHT--------S-PPPHHHHHHHHHHHTTS--GGG-----------HHHHHHHHTS--TT--